Protein AF-A0A0J8U1W1-F1 (afdb_monomer)

Radius of gyration: 26.33 Å; Cα contacts (8 Å, |Δi|>4): 171; chains: 1; bounding box: 76×37×67 Å

Structure (mmCIF, N/CA/C/O backbone):
data_AF-A0A0J8U1W1-F1
#
_entry.id   AF-A0A0J8U1W1-F1
#
loop_
_atom_site.group_PDB
_atom_site.id
_atom_site.type_symbol
_atom_site.label_atom_id
_atom_site.label_alt_id
_atom_site.label_comp_id
_atom_site.label_asym_id
_atom_site.label_entity_id
_atom_site.label_seq_id
_atom_site.pdbx_PDB_ins_code
_atom_site.Cartn_x
_atom_site.Cartn_y
_atom_site.Cartn_z
_atom_site.occupancy
_atom_site.B_iso_or_equiv
_atom_site.auth_seq_id
_atom_site.auth_comp_id
_atom_site.auth_asym_id
_atom_site.auth_atom_id
_atom_site.pdbx_PDB_model_num
ATOM 1 N N . MET A 1 1 ? -30.055 6.202 29.396 1.00 48.00 1 MET A N 1
ATOM 2 C CA . MET A 1 1 ? -29.350 5.313 28.441 1.00 48.00 1 MET A CA 1
ATOM 3 C C . MET A 1 1 ? -28.705 6.036 27.238 1.00 48.00 1 MET A C 1
ATOM 5 O O . MET A 1 1 ? -28.197 5.359 26.363 1.00 48.00 1 MET A O 1
ATOM 9 N N . ALA A 1 2 ? -28.640 7.378 27.175 1.00 52.84 2 ALA A N 1
ATOM 10 C CA . ALA A 1 2 ? -28.125 8.092 25.990 1.00 52.84 2 ALA A CA 1
ATOM 11 C C . ALA A 1 2 ? -26.593 8.314 25.949 1.00 52.84 2 ALA A C 1
ATOM 13 O O . ALA A 1 2 ? -26.046 8.611 24.894 1.00 52.84 2 ALA A O 1
ATOM 14 N N . ALA A 1 3 ? -25.883 8.165 27.073 1.00 56.19 3 ALA A N 1
ATOM 15 C CA . ALA A 1 3 ? -24.451 8.474 27.143 1.00 56.19 3 ALA A CA 1
ATOM 16 C C . ALA A 1 3 ? -23.535 7.395 26.521 1.00 56.19 3 ALA A C 1
ATOM 18 O O . ALA A 1 3 ? -22.415 7.702 26.123 1.00 56.19 3 ALA A O 1
ATOM 19 N N . SER A 1 4 ? -23.991 6.141 26.409 1.00 61.62 4 SER A N 1
ATOM 20 C CA . SER A 1 4 ? -23.177 5.017 25.913 1.00 61.62 4 SER A CA 1
ATOM 21 C C . SER A 1 4 ? -23.076 4.942 24.381 1.00 61.62 4 SER A C 1
ATOM 23 O O . SER A 1 4 ? -22.123 4.376 23.846 1.00 61.62 4 SER A O 1
ATOM 25 N N . SER A 1 5 ? -24.031 5.519 23.647 1.00 64.25 5 SER A N 1
ATOM 26 C CA . SER A 1 5 ? -24.016 5.516 22.178 1.00 64.25 5 SER A CA 1
ATOM 27 C C . SER A 1 5 ? -23.033 6.544 21.613 1.00 64.25 5 SER A C 1
ATOM 29 O O . SER A 1 5 ? -22.351 6.257 20.630 1.00 64.25 5 SER A O 1
ATOM 31 N N . ALA A 1 6 ? -22.898 7.702 22.269 1.00 69.06 6 ALA A N 1
ATOM 32 C CA . ALA A 1 6 ? -21.986 8.772 21.863 1.00 69.06 6 ALA A CA 1
ATOM 33 C C . ALA A 1 6 ? -20.501 8.373 21.971 1.00 69.06 6 ALA A C 1
ATOM 35 O O . ALA A 1 6 ? -19.687 8.782 21.145 1.00 69.06 6 ALA A O 1
ATOM 36 N N . SER A 1 7 ? -20.134 7.538 22.951 1.00 83.06 7 SER A N 1
ATOM 37 C CA . SER A 1 7 ? -18.767 7.011 23.065 1.00 83.06 7 SER A CA 1
ATOM 38 C C . SER A 1 7 ? -18.465 5.958 21.995 1.00 83.06 7 SER A C 1
ATOM 40 O O . SER A 1 7 ? -17.375 5.949 21.423 1.00 83.06 7 SER A O 1
ATOM 42 N N . THR A 1 8 ? -19.443 5.110 21.667 1.00 90.88 8 THR A N 1
ATOM 43 C CA . THR A 1 8 ? -19.295 4.064 20.645 1.00 90.88 8 THR A CA 1
ATOM 44 C C . THR A 1 8 ? -19.151 4.662 19.245 1.00 90.88 8 THR A C 1
ATOM 46 O O . THR A 1 8 ? -18.263 4.253 18.496 1.00 90.88 8 THR A O 1
ATOM 49 N N . SER A 1 9 ? -19.961 5.667 18.896 1.00 92.88 9 SER A N 1
ATOM 50 C CA . SER A 1 9 ? -19.856 6.351 17.601 1.00 92.88 9 SER A CA 1
ATOM 51 C C . SER A 1 9 ? -18.517 7.078 17.447 1.00 92.88 9 SER A C 1
ATOM 53 O O . SER A 1 9 ? -17.903 7.004 16.384 1.00 92.88 9 SER A O 1
ATOM 55 N N . ALA A 1 10 ? -18.004 7.702 18.512 1.00 93.50 10 ALA A N 1
ATOM 56 C CA . ALA A 1 10 ? -16.681 8.324 18.505 1.00 93.50 10 ALA A CA 1
ATOM 57 C C . ALA A 1 10 ? -15.557 7.300 18.257 1.00 93.50 10 ALA A C 1
ATOM 59 O O . ALA A 1 10 ? -14.637 7.574 17.485 1.00 93.50 10 ALA A O 1
ATOM 60 N N . ILE A 1 11 ? -15.636 6.109 18.861 1.00 94.12 11 ILE A N 1
ATOM 61 C CA . ILE A 1 11 ? -14.677 5.020 18.615 1.00 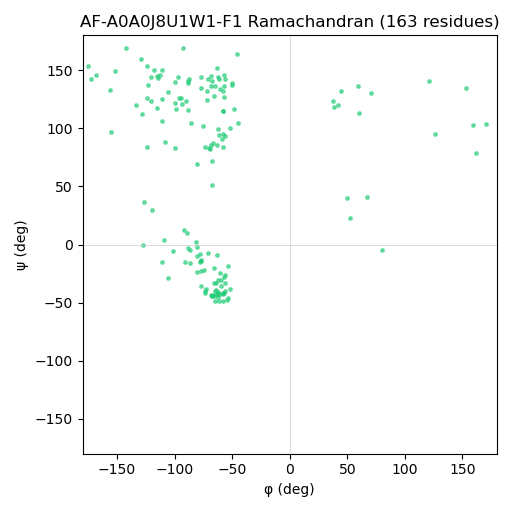94.12 11 ILE A CA 1
ATOM 62 C C . ILE A 1 11 ? -14.769 4.540 17.165 1.00 94.12 11 ILE A C 1
ATOM 64 O O . ILE A 1 11 ? -13.747 4.457 16.489 1.00 94.12 11 ILE A O 1
ATOM 68 N N . GLN A 1 12 ? -15.976 4.278 16.661 1.00 94.75 12 GLN A N 1
ATOM 69 C CA . GLN A 1 12 ? -16.187 3.853 15.274 1.00 94.75 12 GLN A CA 1
ATOM 70 C C . GLN A 1 12 ? -15.628 4.872 14.278 1.00 94.75 12 GLN A C 1
ATOM 72 O O . GLN A 1 12 ? -14.961 4.488 13.320 1.00 94.75 12 GLN A O 1
ATOM 77 N N . GLN A 1 13 ? -15.830 6.167 14.532 1.00 95.31 13 GLN A N 1
ATOM 78 C CA . GLN A 1 13 ? -15.265 7.235 13.710 1.00 95.31 13 GLN A CA 1
ATOM 79 C C . GLN A 1 13 ? -13.737 7.234 13.738 1.00 95.31 13 GLN A C 1
ATOM 81 O O . GLN A 1 13 ? -13.122 7.333 12.681 1.00 95.31 13 GLN A O 1
ATOM 86 N N . ARG A 1 14 ? -13.104 7.046 14.903 1.00 95.50 14 ARG A N 1
ATOM 87 C CA . ARG A 1 14 ? -11.636 6.930 14.983 1.00 95.50 14 ARG A CA 1
ATOM 88 C C . ARG A 1 14 ? -11.113 5.717 14.218 1.00 95.50 14 ARG A C 1
ATOM 90 O O . ARG A 1 14 ? -10.122 5.840 13.507 1.00 95.50 14 ARG A O 1
ATOM 97 N N . VAL A 1 15 ? -11.783 4.570 14.331 1.00 94.81 15 VAL A N 1
ATOM 98 C CA . VAL A 1 15 ? -11.423 3.352 13.586 1.00 94.81 15 VAL A CA 1
ATOM 99 C C . VAL A 1 15 ? -11.552 3.587 12.079 1.00 94.81 15 VAL A C 1
ATOM 101 O O . VAL A 1 15 ? -10.633 3.265 11.329 1.00 94.81 15 VAL A O 1
ATOM 104 N N . TRP A 1 16 ? -12.649 4.209 11.639 1.00 96.44 16 TRP A N 1
ATOM 105 C CA . TRP A 1 16 ? -12.904 4.523 10.231 1.00 96.44 16 TRP A CA 1
ATOM 106 C C . TRP A 1 16 ? -11.906 5.530 9.649 1.00 96.44 16 TRP A C 1
ATOM 108 O O . TRP A 1 16 ? -11.455 5.387 8.513 1.00 96.44 16 TRP A O 1
ATOM 118 N N . GLN A 1 17 ? -11.538 6.543 10.432 1.00 97.19 17 GLN A N 1
ATOM 119 C CA . GLN A 1 17 ? -10.606 7.596 10.028 1.00 97.19 17 GLN A CA 1
ATOM 120 C C . GLN A 1 17 ? -9.135 7.177 10.139 1.00 97.19 17 GLN A C 1
ATOM 122 O O . GLN A 1 17 ? -8.270 7.905 9.655 1.00 97.19 17 GLN A O 1
ATOM 127 N N . GLY A 1 18 ? -8.831 6.028 10.749 1.00 96.00 18 GLY A N 1
ATOM 128 C CA . GLY A 1 18 ? -7.467 5.539 10.915 1.00 96.00 18 GLY A CA 1
ATOM 129 C C . GLY A 1 18 ? -6.744 5.385 9.576 1.00 96.00 18 GLY A C 1
ATOM 130 O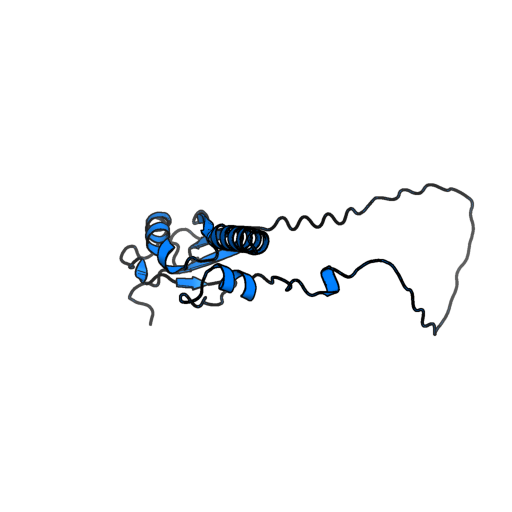 O . GLY A 1 18 ? -7.272 4.782 8.639 1.00 96.00 18 GLY A O 1
ATOM 131 N N . ARG A 1 19 ? -5.515 5.904 9.483 1.00 96.00 19 ARG A N 1
ATOM 132 C CA . ARG A 1 19 ? -4.683 5.841 8.272 1.00 96.00 19 ARG A CA 1
ATOM 133 C C . ARG A 1 19 ? -3.290 5.305 8.570 1.00 96.00 19 ARG A C 1
ATOM 135 O O . ARG A 1 19 ? -2.839 5.357 9.712 1.00 96.00 19 ARG A O 1
ATOM 142 N N . ILE A 1 20 ? -2.616 4.820 7.534 1.00 94.38 20 ILE A N 1
ATOM 143 C CA . ILE A 1 20 ? -1.224 4.368 7.580 1.00 94.38 20 ILE A CA 1
ATOM 144 C C . ILE A 1 20 ? -0.428 5.139 6.522 1.00 94.38 20 ILE A C 1
ATOM 146 O O . ILE A 1 20 ? -0.845 5.151 5.359 1.00 94.38 20 ILE A O 1
ATOM 150 N N . PRO A 1 21 ? 0.682 5.803 6.897 1.00 95.31 21 PRO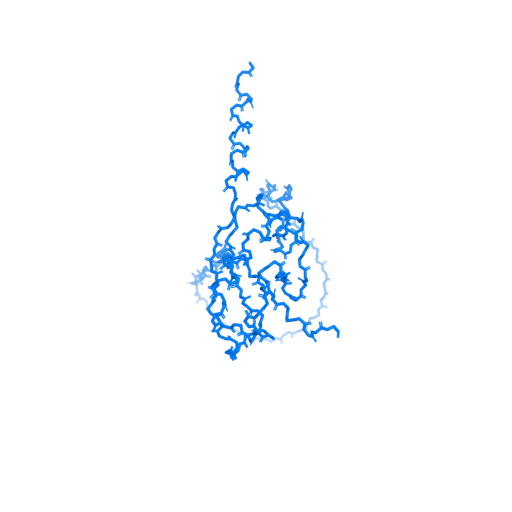 A N 1
ATOM 151 C CA . PRO A 1 21 ? 1.621 6.357 5.933 1.00 95.31 21 PRO A CA 1
ATOM 152 C C . PRO A 1 21 ? 2.404 5.218 5.270 1.00 95.31 21 PRO A C 1
ATOM 154 O O . PRO A 1 21 ? 3.028 4.405 5.949 1.00 95.31 21 PRO A O 1
ATOM 157 N N . LEU A 1 22 ? 2.361 5.166 3.943 1.00 95.38 22 LEU A N 1
ATOM 158 C CA . LEU A 1 22 ? 3.061 4.199 3.111 1.00 95.38 22 LEU A CA 1
ATOM 159 C C . LEU A 1 22 ? 4.114 4.885 2.257 1.00 95.38 22 LEU A C 1
ATOM 161 O O . LEU A 1 22 ? 3.883 5.966 1.710 1.00 95.38 22 LEU A O 1
ATOM 165 N N . GLN A 1 23 ? 5.229 4.190 2.084 1.00 95.44 23 GLN A N 1
ATOM 166 C CA . GLN A 1 23 ? 6.199 4.454 1.036 1.00 95.44 23 GLN A CA 1
ATOM 167 C C . GLN A 1 23 ? 6.210 3.238 0.119 1.00 95.44 23 GLN A C 1
ATOM 169 O O . GLN A 1 23 ? 6.554 2.146 0.556 1.00 95.44 23 GLN A O 1
ATOM 174 N N . ILE A 1 24 ? 5.836 3.413 -1.142 1.00 96.50 24 ILE A N 1
ATOM 175 C CA . ILE A 1 24 ? 5.762 2.316 -2.105 1.00 96.50 24 ILE A CA 1
ATOM 176 C C . ILE A 1 24 ? 6.873 2.504 -3.132 1.00 96.50 24 ILE A C 1
ATOM 178 O O . ILE A 1 24 ? 6.976 3.567 -3.739 1.00 96.50 24 ILE A O 1
ATOM 182 N N . VAL A 1 25 ? 7.708 1.488 -3.312 1.00 95.31 25 VAL A N 1
ATOM 183 C CA . VAL A 1 25 ? 8.807 1.485 -4.289 1.00 95.31 25 VAL A CA 1
ATOM 184 C C . VAL A 1 25 ? 8.562 0.425 -5.353 1.00 95.31 25 VAL A C 1
ATOM 186 O O . VAL A 1 25 ? 8.006 -0.632 -5.049 1.00 95.31 25 VAL A O 1
ATOM 189 N N . LEU A 1 26 ? 8.961 0.699 -6.595 1.00 95.25 26 LEU A N 1
ATOM 190 C CA . LEU A 1 26 ? 8.920 -0.302 -7.657 1.00 95.25 26 LEU A CA 1
ATOM 191 C C . LEU A 1 26 ? 9.996 -1.364 -7.409 1.00 95.25 26 LEU A C 1
ATOM 193 O O . LEU A 1 26 ? 11.099 -1.051 -6.961 1.00 95.25 26 LEU A O 1
ATOM 197 N N . SER A 1 27 ? 9.682 -2.620 -7.712 1.00 93.75 27 SER A N 1
ATOM 198 C CA . SER A 1 27 ? 10.651 -3.711 -7.674 1.00 93.75 27 SER A CA 1
ATOM 199 C C . SER A 1 27 ? 11.853 -3.421 -8.586 1.00 93.75 27 SER A C 1
ATOM 201 O O . SER A 1 27 ? 11.667 -3.175 -9.783 1.00 93.75 27 SER A O 1
ATOM 203 N N . PRO A 1 28 ? 13.103 -3.503 -8.086 1.00 90.88 28 PRO A N 1
ATOM 204 C CA . PRO A 1 28 ? 14.291 -3.300 -8.916 1.00 90.88 28 PRO A CA 1
ATOM 205 C C . PRO A 1 28 ? 14.364 -4.258 -10.112 1.00 90.88 28 PRO A C 1
ATOM 207 O O . PRO A 1 28 ? 14.911 -3.912 -11.153 1.00 90.88 28 PRO A O 1
ATOM 210 N N . SER A 1 29 ? 13.772 -5.453 -9.998 1.00 89.06 29 SER A N 1
ATOM 211 C CA . SER A 1 29 ? 13.714 -6.456 -11.074 1.00 89.06 29 SER A CA 1
ATOM 212 C C . SER A 1 29 ? 12.788 -6.085 -12.241 1.00 89.06 29 SER A C 1
ATOM 214 O O . SER A 1 29 ? 12.746 -6.809 -13.244 1.00 89.06 29 SER A O 1
ATOM 216 N N . GLU A 1 30 ? 12.032 -5.001 -12.093 1.00 88.00 30 GLU A N 1
ATOM 217 C CA . GLU A 1 30 ? 11.029 -4.502 -13.037 1.00 88.00 30 GLU A CA 1
ATOM 218 C C . GLU A 1 30 ? 11.249 -3.025 -13.389 1.00 88.00 30 GLU A C 1
ATOM 220 O O . GLU A 1 30 ? 10.518 -2.471 -14.209 1.00 88.00 30 GLU A O 1
ATOM 225 N N . CYS A 1 31 ? 12.274 -2.393 -12.810 1.00 89.12 31 CYS A N 1
ATOM 226 C CA . CYS A 1 31 ? 12.643 -1.014 -13.087 1.00 89.12 31 CYS A CA 1
ATOM 227 C C . CYS A 1 31 ? 13.737 -0.952 -14.162 1.00 89.12 31 CYS A C 1
ATOM 229 O O . CYS A 1 31 ? 14.796 -1.562 -14.028 1.00 89.12 31 CYS A O 1
ATOM 231 N N . ARG A 1 32 ? 13.507 -0.186 -15.234 1.00 86.25 32 ARG A N 1
ATOM 232 C CA . ARG A 1 32 ? 14.475 0.004 -16.332 1.00 86.25 32 ARG A CA 1
ATOM 233 C C . ARG A 1 32 ? 15.645 0.915 -15.956 1.00 86.25 32 ARG A C 1
ATOM 235 O O . ARG A 1 32 ? 16.690 0.884 -16.598 1.00 86.25 32 ARG A O 1
ATOM 242 N N . ILE A 1 33 ? 15.450 1.747 -14.937 1.00 79.75 33 ILE A N 1
ATOM 243 C CA . ILE A 1 33 ? 16.466 2.637 -14.379 1.00 79.75 33 ILE A CA 1
ATOM 244 C C . ILE A 1 33 ? 17.011 1.924 -13.147 1.00 79.75 33 ILE A C 1
ATOM 246 O O . ILE A 1 33 ? 16.244 1.685 -12.218 1.00 79.75 33 ILE A O 1
ATOM 250 N N . TYR A 1 34 ? 18.297 1.561 -13.149 1.00 65.12 34 TYR A N 1
ATOM 251 C CA . TYR A 1 34 ? 18.958 0.892 -12.021 1.00 65.12 34 TYR A CA 1
ATOM 252 C C . TYR A 1 34 ? 18.590 1.573 -10.687 1.00 65.12 34 TYR A C 1
ATOM 254 O O . TYR A 1 34 ? 19.063 2.668 -10.405 1.00 65.12 34 TYR A O 1
ATOM 262 N N . ASP A 1 35 ? 17.712 0.920 -9.917 1.00 60.41 35 ASP A N 1
ATOM 263 C CA . ASP A 1 35 ? 17.314 1.215 -8.530 1.00 60.41 35 ASP A CA 1
ATOM 264 C C . ASP A 1 35 ? 16.836 2.651 -8.197 1.00 60.41 35 ASP A C 1
ATOM 266 O O . ASP A 1 35 ? 16.905 3.077 -7.048 1.00 60.41 35 ASP A O 1
ATOM 270 N N . GLN A 1 36 ? 16.353 3.429 -9.178 1.00 66.19 36 GLN A N 1
ATOM 271 C CA . GLN A 1 36 ? 16.026 4.858 -8.975 1.00 66.19 36 GLN A CA 1
ATOM 272 C C . GLN A 1 36 ? 14.606 5.262 -9.397 1.00 66.19 36 GLN A C 1
ATOM 274 O O . GLN A 1 36 ? 14.399 6.359 -9.913 1.00 66.19 36 GLN A O 1
ATOM 279 N N . SER A 1 37 ? 13.599 4.405 -9.204 1.00 83.06 37 SER A N 1
ATOM 280 C CA . SER A 1 37 ? 12.220 4.908 -9.280 1.00 83.06 37 SER A CA 1
ATOM 281 C C . SER A 1 37 ? 11.927 5.772 -8.055 1.00 83.06 37 SER A C 1
ATOM 283 O O . SER A 1 37 ? 12.155 5.320 -6.928 1.00 83.06 37 SER A O 1
ATOM 285 N N . ASP A 1 38 ? 11.361 6.959 -8.258 1.00 90.88 38 ASP A N 1
ATOM 286 C CA . ASP A 1 38 ? 10.913 7.792 -7.146 1.00 90.88 38 ASP A CA 1
ATOM 287 C C . ASP A 1 38 ? 9.897 7.032 -6.277 1.00 90.88 38 ASP A C 1
ATOM 289 O O . ASP A 1 38 ? 8.997 6.373 -6.804 1.00 90.88 38 ASP A O 1
ATOM 293 N N . PRO A 1 39 ? 10.002 7.092 -4.941 1.00 94.31 39 PRO A N 1
ATOM 294 C CA . PRO A 1 39 ? 9.045 6.426 -4.076 1.00 94.31 39 PRO A CA 1
ATOM 295 C C . PRO A 1 39 ? 7.670 7.099 -4.154 1.00 94.31 39 PRO A C 1
ATOM 297 O O . PRO A 1 39 ? 7.538 8.318 -4.048 1.00 94.31 39 PRO A O 1
ATOM 300 N N . TYR A 1 40 ? 6.619 6.289 -4.226 1.00 95.69 40 TYR A N 1
ATOM 301 C CA . TYR A 1 40 ? 5.244 6.755 -4.128 1.00 95.69 40 TYR A CA 1
ATOM 302 C C . TYR A 1 40 ? 4.819 6.841 -2.657 1.00 95.69 40 TYR A C 1
ATOM 304 O O . TYR A 1 40 ? 4.562 5.824 -2.007 1.00 95.69 40 TYR A O 1
ATOM 312 N N . ILE A 1 41 ? 4.758 8.058 -2.115 1.00 96.00 41 ILE A N 1
ATOM 313 C CA . ILE A 1 41 ? 4.388 8.308 -0.716 1.00 96.00 41 ILE A CA 1
ATOM 314 C C . ILE A 1 41 ? 2.900 8.651 -0.626 1.00 96.00 41 ILE A C 1
ATOM 316 O O . ILE A 1 41 ? 2.417 9.575 -1.281 1.00 96.00 41 ILE A O 1
ATOM 320 N N . ILE A 1 42 ? 2.158 7.923 0.208 1.00 96.00 42 ILE A N 1
ATOM 321 C CA . ILE A 1 42 ? 0.716 8.124 0.381 1.00 96.00 42 ILE A CA 1
ATOM 322 C C . ILE A 1 42 ? 0.255 7.707 1.775 1.00 96.00 42 ILE A C 1
ATOM 324 O O . ILE A 1 42 ? 0.774 6.773 2.367 1.00 96.00 42 ILE A O 1
ATOM 328 N N . SER A 1 43 ? -0.781 8.362 2.293 1.00 96.38 43 SER A N 1
ATOM 329 C CA . SER A 1 43 ? -1.507 7.887 3.471 1.00 96.38 43 SER A CA 1
ATOM 330 C C . SER A 1 43 ? -2.786 7.174 3.036 1.00 96.38 43 SER A C 1
ATOM 332 O O . SER A 1 43 ? -3.624 7.806 2.386 1.00 96.38 43 SER A O 1
ATOM 334 N N . ILE A 1 44 ? -2.982 5.904 3.403 1.00 96.19 44 ILE A N 1
ATOM 335 C CA . ILE A 1 44 ? -4.193 5.137 3.045 1.00 96.19 44 ILE A CA 1
ATOM 336 C C . ILE A 1 44 ? -5.000 4.688 4.273 1.00 96.19 44 ILE A C 1
ATOM 338 O O . ILE A 1 44 ? -4.415 4.492 5.339 1.00 96.19 44 ILE A O 1
ATOM 342 N N . PRO A 1 45 ? -6.338 4.550 4.169 1.00 97.44 45 PRO A N 1
ATOM 343 C CA . PRO A 1 45 ? -7.171 4.103 5.285 1.00 97.44 45 PRO A CA 1
ATOM 344 C C . PRO A 1 45 ? -6.807 2.691 5.763 1.00 97.44 45 PRO A C 1
ATOM 346 O O . PRO A 1 45 ? -6.572 1.792 4.961 1.00 97.44 45 PRO A O 1
ATOM 349 N N . ARG A 1 46 ? -6.855 2.448 7.076 1.00 96.75 46 ARG A N 1
ATOM 350 C CA . ARG A 1 46 ? -6.633 1.108 7.656 1.00 96.75 46 ARG A CA 1
ATOM 351 C C . ARG A 1 46 ? -7.635 0.068 7.144 1.00 96.75 46 ARG A C 1
ATOM 353 O O . ARG A 1 46 ? -7.293 -1.103 7.020 1.00 96.75 46 ARG A O 1
ATOM 360 N N . LEU A 1 47 ? -8.850 0.506 6.822 1.00 97.00 47 LEU A N 1
ATOM 361 C CA . LEU A 1 47 ? -9.940 -0.342 6.333 1.00 97.00 47 LEU A CA 1
ATOM 362 C C . LEU A 1 47 ? -10.004 -0.444 4.796 1.00 97.00 47 LEU A C 1
ATOM 364 O O . LEU A 1 47 ? -11.005 -0.916 4.263 1.00 97.00 47 LEU A O 1
ATOM 368 N N . SER A 1 48 ? -8.974 0.005 4.069 1.00 97.25 48 SER A N 1
ATOM 369 C CA . SER A 1 48 ? -8.872 -0.214 2.619 1.00 97.25 48 SER A CA 1
ATOM 370 C C . SER A 1 48 ? -8.085 -1.482 2.286 1.00 97.25 48 SER A C 1
ATOM 372 O O . SER A 1 48 ? -7.407 -2.042 3.145 1.00 97.25 48 SER A O 1
ATOM 374 N N . TYR A 1 49 ? -8.121 -1.894 1.020 1.00 97.56 49 TYR A N 1
ATOM 375 C CA . TYR A 1 49 ? -7.346 -3.017 0.491 1.00 97.56 49 TYR A CA 1
ATOM 376 C C . TYR A 1 49 ? -6.285 -2.520 -0.492 1.00 97.56 49 TYR A C 1
ATOM 378 O O . TYR A 1 49 ? -6.521 -1.558 -1.226 1.00 97.56 49 TYR A O 1
ATOM 386 N N . LEU A 1 50 ? -5.131 -3.190 -0.520 1.00 96.81 50 LEU A N 1
ATOM 387 C CA . LEU A 1 50 ? -4.004 -2.825 -1.384 1.00 96.81 50 LEU A CA 1
ATOM 388 C C . LEU A 1 50 ? -4.354 -2.789 -2.886 1.00 96.81 50 LEU A C 1
ATOM 390 O O . LEU A 1 50 ? -3.956 -1.826 -3.533 1.00 96.81 50 LEU A O 1
ATOM 394 N N . PRO A 1 51 ? -5.135 -3.726 -3.467 1.00 96.06 51 PRO A N 1
ATOM 395 C CA . PRO A 1 51 ? -5.420 -3.708 -4.906 1.00 96.06 51 PRO A CA 1
ATOM 396 C C . PRO A 1 51 ? -6.048 -2.411 -5.429 1.00 96.06 51 PRO A C 1
ATOM 398 O O . PRO A 1 51 ? -5.842 -2.049 -6.584 1.00 96.06 51 PRO A O 1
ATOM 401 N N . PHE A 1 52 ? -6.766 -1.658 -4.590 1.00 96.00 52 PHE A N 1
ATOM 402 C CA . PHE A 1 52 ? -7.401 -0.406 -5.011 1.00 96.00 52 PHE A CA 1
ATOM 403 C C . PHE A 1 52 ? -6.411 0.694 -5.404 1.00 96.00 52 PHE A C 1
ATOM 405 O O . PHE A 1 52 ? -6.791 1.621 -6.118 1.00 96.00 52 PHE A O 1
ATOM 412 N N . ILE A 1 53 ? -5.152 0.612 -4.966 1.00 96.50 53 ILE A N 1
ATOM 413 C CA . ILE A 1 53 ? -4.129 1.596 -5.332 1.00 96.50 53 ILE A CA 1
ATOM 414 C C . ILE A 1 53 ? -3.351 1.208 -6.599 1.00 96.50 53 ILE A C 1
ATOM 416 O O . ILE A 1 53 ? -2.714 2.071 -7.201 1.00 96.50 53 ILE A O 1
ATOM 420 N N . LEU A 1 54 ? -3.442 -0.049 -7.051 1.00 96.81 54 LEU A N 1
ATOM 421 C CA . LEU A 1 54 ? -2.662 -0.563 -8.182 1.00 96.81 54 LEU A CA 1
ATOM 422 C C . LEU A 1 54 ? -2.795 0.269 -9.467 1.00 96.81 54 LEU A C 1
ATOM 424 O O . LEU A 1 54 ? -1.754 0.611 -10.023 1.00 96.81 54 LEU A O 1
ATOM 428 N N . PRO A 1 55 ? -3.995 0.694 -9.922 1.00 96.38 55 PRO A N 1
ATOM 429 C CA . PRO A 1 55 ? -4.104 1.505 -11.139 1.00 96.38 55 PRO A CA 1
ATOM 430 C C . PRO A 1 55 ? -3.341 2.830 -11.045 1.00 96.38 55 PRO A C 1
ATOM 432 O O . PRO A 1 55 ? -2.751 3.294 -12.020 1.00 96.38 55 PRO A O 1
ATOM 435 N N . ARG A 1 56 ? -3.321 3.435 -9.851 1.00 96.75 56 ARG A N 1
ATOM 436 C CA . ARG A 1 56 ? -2.611 4.693 -9.609 1.00 96.75 56 ARG A CA 1
ATOM 437 C C . ARG A 1 56 ? -1.099 4.485 -9.572 1.00 96.75 56 ARG A C 1
ATOM 439 O O . ARG A 1 56 ? -0.375 5.295 -10.141 1.00 96.75 56 ARG A O 1
ATOM 446 N N . LEU A 1 57 ? -0.637 3.409 -8.935 1.00 96.56 57 LEU A N 1
ATOM 447 C CA . LEU A 1 57 ? 0.783 3.051 -8.918 1.00 96.56 57 LEU A CA 1
ATOM 448 C C . LEU A 1 57 ? 1.290 2.697 -10.310 1.00 96.56 57 LEU A C 1
ATOM 450 O O . LEU A 1 57 ? 2.346 3.173 -10.700 1.00 96.56 57 LEU A O 1
ATOM 454 N N . PHE A 1 58 ? 0.524 1.916 -11.069 1.00 95.81 58 PHE A N 1
ATOM 455 C CA . PHE A 1 58 ? 0.867 1.563 -12.440 1.00 95.81 58 PHE A CA 1
ATOM 456 C C . PHE A 1 58 ? 1.037 2.819 -13.300 1.00 95.81 58 PHE A C 1
ATOM 458 O O . PHE A 1 58 ? 2.063 2.989 -13.949 1.00 95.81 58 PHE A O 1
ATOM 465 N N . SER A 1 59 ? 0.084 3.757 -13.236 1.00 95.31 59 SER A N 1
ATOM 466 C CA . SER A 1 59 ? 0.205 5.034 -13.947 1.00 95.31 59 SER A CA 1
ATOM 467 C C . SER A 1 59 ? 1.457 5.814 -13.536 1.00 95.31 59 SER A C 1
ATOM 469 O O . SER A 1 59 ? 2.126 6.366 -14.408 1.00 95.31 59 SER A O 1
ATOM 471 N N . PHE A 1 60 ? 1.779 5.855 -12.241 1.00 95.38 60 PHE A N 1
ATOM 472 C CA . PHE A 1 60 ? 2.947 6.566 -11.717 1.00 95.38 60 PHE A CA 1
ATOM 473 C C . PHE A 1 60 ? 4.274 5.925 -12.155 1.00 95.38 60 PHE A C 1
ATOM 475 O O . PHE A 1 60 ? 5.174 6.631 -12.597 1.00 95.38 60 PHE A O 1
ATOM 482 N N . PHE A 1 61 ? 4.377 4.597 -12.092 1.00 94.00 61 PHE A N 1
ATOM 483 C CA . PHE A 1 61 ? 5.589 3.847 -12.430 1.00 94.00 61 PHE A CA 1
ATOM 484 C C . PHE A 1 61 ? 5.701 3.464 -13.910 1.00 94.00 61 PHE A C 1
ATOM 486 O O . PHE A 1 61 ? 6.719 2.906 -14.307 1.00 94.00 61 PHE A O 1
ATOM 493 N N . SER A 1 62 ? 4.704 3.775 -14.743 1.00 92.19 62 SER A N 1
ATOM 494 C CA . SER A 1 62 ? 4.667 3.411 -16.169 1.00 92.19 62 SER A CA 1
ATOM 495 C C . SER A 1 62 ? 5.930 3.812 -16.942 1.00 92.19 62 SER A C 1
ATOM 497 O O . SER A 1 62 ? 6.429 3.051 -17.765 1.00 92.19 62 SER A O 1
ATOM 499 N N . SER A 1 63 ? 6.506 4.976 -16.633 1.00 91.19 63 SER A N 1
ATOM 500 C CA . SER A 1 63 ? 7.754 5.460 -17.231 1.00 91.19 63 SER A CA 1
ATOM 501 C C . SER A 1 63 ? 9.016 4.845 -16.613 1.00 91.19 63 SER A C 1
ATOM 503 O O . SER A 1 63 ? 10.120 5.139 -17.062 1.00 91.19 63 SER A O 1
ATOM 505 N N . SER A 1 64 ? 8.909 4.001 -15.597 1.00 91.62 64 SER A N 1
ATOM 506 C CA . SER A 1 64 ? 10.030 3.294 -14.968 1.00 91.62 64 SER A CA 1
ATOM 507 C C . SER A 1 64 ? 10.001 1.792 -15.249 1.00 91.62 64 SER A C 1
ATOM 509 O O . SER A 1 64 ? 11.027 1.143 -15.067 1.00 91.62 64 SER A O 1
ATOM 511 N N . LEU A 1 65 ? 8.882 1.242 -15.724 1.00 91.44 65 LEU A N 1
ATOM 512 C CA . LEU A 1 65 ? 8.732 -0.186 -16.001 1.00 91.44 65 LEU A CA 1
ATOM 513 C C . LEU A 1 65 ? 9.599 -0.655 -17.178 1.00 91.44 65 LEU A C 1
ATOM 515 O O . LEU A 1 65 ? 9.734 0.034 -18.190 1.00 91.44 65 LEU A O 1
ATOM 519 N N . ILE A 1 66 ? 10.174 -1.852 -17.043 1.00 90.56 66 ILE A N 1
ATOM 520 C CA . ILE A 1 66 ? 10.863 -2.562 -18.135 1.00 90.56 66 ILE A CA 1
ATOM 521 C C . ILE A 1 66 ? 9.860 -3.006 -19.205 1.00 90.56 66 ILE A C 1
ATOM 523 O O . ILE A 1 66 ? 10.133 -2.861 -20.394 1.00 90.56 66 ILE A O 1
ATOM 527 N N . ASP A 1 67 ? 8.720 -3.546 -18.773 1.00 88.31 67 ASP A N 1
ATOM 528 C CA . ASP A 1 67 ? 7.656 -4.049 -19.638 1.00 88.31 67 ASP A CA 1
ATOM 529 C C . ASP A 1 67 ? 6.426 -3.127 -19.521 1.00 88.31 67 ASP A C 1
ATOM 531 O O . ASP A 1 67 ? 5.770 -3.122 -18.476 1.00 88.31 67 ASP A O 1
ATOM 535 N N . PRO A 1 68 ? 6.133 -2.297 -20.539 1.00 81.88 68 PRO A N 1
ATOM 536 C CA . PRO A 1 68 ? 4.998 -1.379 -20.508 1.00 81.88 68 PRO A CA 1
ATOM 537 C C . PRO A 1 68 ? 3.647 -2.064 -20.771 1.00 81.88 68 PRO A C 1
ATOM 539 O O . PRO A 1 68 ? 2.616 -1.439 -20.522 1.00 81.88 68 PRO A O 1
ATOM 542 N N . ASP A 1 69 ? 3.630 -3.313 -21.249 1.00 87.31 69 ASP A N 1
ATOM 543 C CA . ASP A 1 69 ? 2.400 -4.025 -21.630 1.00 87.31 69 ASP A CA 1
ATOM 544 C C . ASP A 1 69 ? 1.740 -4.758 -20.443 1.00 87.31 69 ASP A C 1
ATOM 546 O O . ASP A 1 69 ? 0.637 -5.311 -20.566 1.00 87.31 69 ASP A O 1
ATOM 550 N N . VAL A 1 70 ? 2.386 -4.743 -19.270 1.00 89.88 70 VAL A N 1
ATOM 551 C CA . VAL A 1 70 ? 1.853 -5.341 -18.039 1.00 89.88 70 VAL A CA 1
ATOM 552 C C . VAL A 1 70 ? 0.554 -4.678 -17.606 1.00 89.88 70 VAL A C 1
ATOM 554 O O . VAL A 1 70 ? 0.353 -3.469 -17.735 1.00 89.88 70 VAL A O 1
ATOM 557 N N . GLN A 1 71 ? -0.352 -5.480 -17.054 1.00 90.88 71 GLN A N 1
ATOM 558 C CA . GLN A 1 71 ? -1.629 -4.970 -16.587 1.00 90.88 71 GLN A CA 1
ATOM 559 C C . GLN A 1 71 ? -1.527 -4.491 -15.144 1.00 90.88 71 GLN A C 1
ATOM 561 O O . GLN A 1 71 ? -0.969 -5.159 -14.275 1.00 90.88 71 GLN A O 1
ATOM 566 N N . ALA A 1 72 ? -2.167 -3.358 -14.846 1.00 91.94 72 ALA A N 1
ATOM 567 C CA . ALA A 1 72 ? -2.190 -2.815 -13.490 1.00 91.94 72 ALA A CA 1
ATOM 568 C C . ALA A 1 72 ? -2.741 -3.813 -12.450 1.00 91.94 72 ALA A C 1
ATOM 570 O O . ALA A 1 72 ? -2.311 -3.801 -11.301 1.00 91.94 72 ALA A O 1
ATOM 571 N N . HIS A 1 73 ? -3.694 -4.667 -12.838 1.00 91.62 73 HIS A N 1
ATOM 572 C CA . HIS A 1 73 ? -4.335 -5.631 -11.938 1.00 91.62 73 HIS A CA 1
ATOM 573 C C . HIS A 1 73 ? -3.493 -6.880 -11.648 1.00 91.62 73 HIS A C 1
ATOM 575 O O . HIS A 1 73 ? -3.792 -7.573 -10.679 1.00 91.62 73 HIS A O 1
ATOM 581 N N . ASP A 1 74 ? -2.442 -7.136 -12.430 1.00 92.56 74 ASP A N 1
ATOM 582 C CA . ASP A 1 74 ? -1.479 -8.213 -12.157 1.00 92.56 74 ASP A CA 1
ATOM 583 C C . ASP A 1 74 ? -0.488 -7.825 -11.053 1.00 92.56 74 ASP A C 1
ATOM 585 O O . ASP A 1 74 ? 0.293 -8.650 -10.572 1.00 92.56 74 ASP A O 1
ATOM 589 N N . GLY A 1 75 ? -0.524 -6.556 -10.635 1.00 95.19 75 GLY A N 1
ATOM 590 C CA . GLY A 1 75 ? 0.376 -6.044 -9.629 1.00 95.19 75 GLY A CA 1
ATOM 591 C C . GLY A 1 75 ? 0.127 -6.629 -8.237 1.00 95.19 75 GLY A C 1
ATOM 592 O O . GLY A 1 75 ? -1.006 -6.864 -7.814 1.00 95.19 75 GLY A O 1
ATOM 593 N N . TRP A 1 76 ? 1.200 -6.825 -7.480 1.00 97.06 76 TRP A N 1
ATOM 594 C CA . TRP A 1 76 ? 1.154 -7.333 -6.111 1.00 97.06 76 TRP A CA 1
ATOM 595 C C . TRP A 1 76 ? 2.200 -6.646 -5.230 1.00 97.06 76 TRP A C 1
ATOM 597 O O . TRP A 1 76 ? 3.052 -5.904 -5.712 1.00 97.06 76 TRP A O 1
ATOM 607 N N . PHE A 1 77 ? 2.108 -6.852 -3.915 1.00 97.62 77 PHE A N 1
ATOM 608 C CA . PHE A 1 77 ? 2.952 -6.160 -2.940 1.00 97.62 77 PHE A CA 1
ATOM 609 C C . PHE A 1 77 ? 3.777 -7.133 -2.108 1.00 97.62 77 PHE A C 1
ATOM 611 O O . PHE A 1 77 ? 3.271 -8.182 -1.702 1.00 97.62 77 PHE A O 1
ATOM 618 N N . SER A 1 78 ? 5.003 -6.742 -1.771 1.00 96.38 78 SER A N 1
ATOM 619 C CA . SER A 1 78 ? 5.812 -7.396 -0.746 1.00 96.38 78 SER A CA 1
ATOM 620 C C . SER A 1 78 ? 6.267 -6.426 0.340 1.00 96.38 78 SER A C 1
ATOM 622 O O . SER A 1 78 ? 6.406 -5.220 0.122 1.00 96.38 78 SER A O 1
ATOM 624 N N . PHE A 1 79 ? 6.509 -6.980 1.522 1.00 94.81 79 PHE A N 1
ATOM 625 C CA . PHE A 1 79 ? 7.205 -6.329 2.623 1.00 94.81 79 PHE A CA 1
ATOM 626 C C . PHE A 1 79 ? 8.433 -7.174 2.960 1.00 94.81 79 PHE A C 1
ATOM 628 O O . PHE A 1 79 ? 8.290 -8.373 3.183 1.00 94.81 79 PHE A O 1
ATOM 635 N N . GLU A 1 80 ? 9.627 -6.574 2.925 1.00 91.62 80 GLU A N 1
ATOM 636 C CA . GLU A 1 80 ? 10.898 -7.268 3.211 1.00 91.62 80 GLU A CA 1
ATOM 637 C C . GLU A 1 80 ? 11.062 -8.595 2.439 1.00 91.62 80 GLU A C 1
ATOM 639 O O . GLU A 1 80 ? 11.504 -9.613 2.962 1.00 91.62 80 GLU A O 1
ATOM 644 N N . GLY A 1 81 ? 10.652 -8.599 1.166 1.00 90.88 81 GLY A N 1
ATOM 645 C CA . GLY A 1 81 ? 10.720 -9.781 0.300 1.00 90.88 81 GLY A CA 1
ATOM 646 C C . GLY A 1 81 ? 9.589 -10.798 0.496 1.00 90.88 81 GLY A C 1
ATOM 647 O O . GLY A 1 81 ? 9.479 -11.729 -0.298 1.00 90.88 81 GLY A O 1
ATOM 648 N N . VAL A 1 82 ? 8.702 -10.610 1.475 1.00 94.25 82 VAL A N 1
ATOM 649 C CA . VAL A 1 82 ? 7.554 -11.493 1.726 1.00 94.25 82 VAL A CA 1
ATOM 650 C C . VAL A 1 82 ? 6.305 -10.970 1.004 1.00 94.25 82 VAL A C 1
ATOM 652 O O . VAL A 1 82 ? 5.870 -9.850 1.287 1.00 94.25 82 VAL A O 1
ATOM 655 N N . PRO A 1 83 ? 5.683 -11.751 0.097 1.00 96.44 83 PRO A N 1
ATOM 656 C CA . PRO A 1 83 ? 4.428 -11.368 -0.545 1.00 96.44 83 PRO A CA 1
ATOM 657 C C . PRO A 1 83 ? 3.290 -11.164 0.463 1.00 96.44 83 PRO A C 1
ATOM 659 O O . PRO A 1 83 ? 3.056 -11.996 1.345 1.00 96.44 83 PRO A O 1
ATOM 662 N N . LEU A 1 84 ? 2.548 -10.068 0.310 1.00 96.38 84 LEU A N 1
ATOM 663 C CA . LEU A 1 84 ? 1.414 -9.732 1.166 1.00 96.38 84 LEU A CA 1
ATOM 664 C C . LEU A 1 84 ? 0.114 -10.358 0.652 1.00 96.38 84 LEU A C 1
ATOM 666 O O . LEU A 1 84 ? -0.172 -10.392 -0.546 1.00 96.38 84 LEU A O 1
ATOM 670 N N . LYS A 1 85 ? -0.733 -10.804 1.585 1.00 96.50 85 LYS A N 1
ATOM 671 C CA . LYS A 1 85 ? -2.074 -11.319 1.280 1.00 96.50 85 LYS A CA 1
ATOM 672 C C . LYS A 1 85 ? -3.021 -10.162 0.951 1.00 96.50 85 LYS A C 1
ATOM 674 O O . LYS A 1 85 ? -3.527 -9.494 1.847 1.00 96.50 85 LYS A O 1
ATOM 679 N N . TRP A 1 86 ? -3.289 -9.945 -0.335 1.00 94.81 86 TRP A N 1
ATOM 680 C CA . TRP A 1 86 ? -4.058 -8.794 -0.835 1.00 94.81 86 TRP A CA 1
ATOM 681 C C . TRP A 1 86 ? -5.503 -8.695 -0.318 1.00 94.81 86 TRP A C 1
ATOM 683 O O . TRP A 1 86 ? -6.074 -7.607 -0.295 1.00 94.81 86 TRP A O 1
ATOM 693 N N . HIS A 1 87 ? -6.095 -9.819 0.094 1.00 95.31 87 HIS A N 1
ATOM 694 C CA . HIS A 1 87 ? -7.472 -9.898 0.589 1.00 95.31 87 HIS A CA 1
ATOM 695 C C . HIS A 1 87 ? -7.612 -9.483 2.062 1.00 95.31 87 HIS A C 1
ATOM 697 O O . HIS A 1 87 ? -8.710 -9.544 2.610 1.00 95.31 87 HIS A O 1
ATOM 703 N N . TYR A 1 88 ? -6.523 -9.071 2.718 1.00 97.56 88 TYR A N 1
ATOM 704 C CA . TYR A 1 88 ? -6.568 -8.491 4.058 1.00 97.56 88 TYR A CA 1
ATOM 705 C C . TYR A 1 88 ? -6.560 -6.960 4.009 1.00 97.56 88 TYR A C 1
ATOM 707 O O . TYR A 1 88 ? -5.877 -6.376 3.161 1.00 97.56 88 TYR A O 1
ATOM 715 N N . PRO A 1 89 ? -7.288 -6.288 4.925 1.00 97.31 89 PRO A N 1
ATOM 716 C CA . PRO A 1 89 ? -7.205 -4.843 5.061 1.00 97.31 89 PRO A CA 1
ATOM 717 C C . PRO A 1 89 ? -5.770 -4.396 5.338 1.00 97.31 89 PRO A C 1
ATOM 719 O O . PRO A 1 89 ? -5.028 -5.053 6.069 1.00 97.31 89 PRO A O 1
ATOM 722 N N . VAL A 1 90 ? -5.401 -3.232 4.812 1.00 96.81 90 VAL A N 1
ATOM 723 C CA . VAL A 1 90 ? -4.061 -2.646 4.970 1.00 96.81 90 VAL A CA 1
ATOM 724 C C . VAL A 1 90 ? -3.697 -2.501 6.446 1.00 96.81 90 VAL A C 1
ATOM 726 O O . VAL A 1 90 ? -2.567 -2.785 6.822 1.00 96.81 90 VAL A O 1
ATOM 729 N N . GLY A 1 91 ? -4.657 -2.098 7.284 1.00 95.69 91 GLY A N 1
ATOM 730 C CA . GLY A 1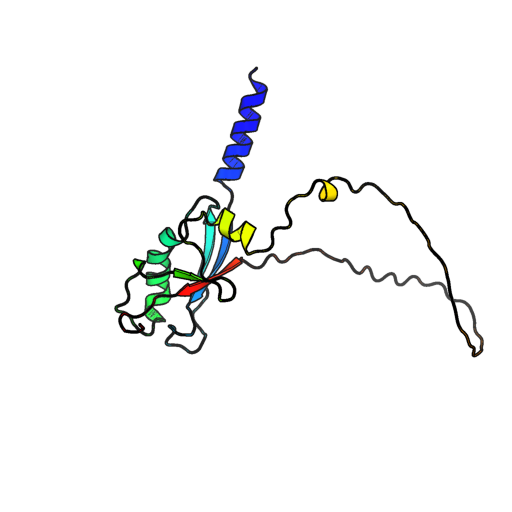 91 ? -4.491 -1.990 8.732 1.00 95.69 91 GLY A CA 1
ATOM 731 C C . GLY A 1 91 ? -4.005 -3.283 9.368 1.00 95.69 91 GLY A C 1
ATOM 732 O O . GLY A 1 91 ? -3.033 -3.270 10.112 1.00 95.69 91 GLY A O 1
ATOM 733 N N . LEU A 1 92 ? -4.645 -4.396 9.007 1.00 95.88 92 LEU A N 1
ATOM 734 C CA . LEU A 1 92 ? -4.290 -5.716 9.513 1.00 95.88 92 LEU A CA 1
ATOM 735 C C . LEU A 1 92 ? -2.910 -6.151 9.013 1.00 95.88 92 LEU A C 1
ATOM 737 O O . LEU A 1 92 ? -2.114 -6.664 9.791 1.00 95.88 92 LEU A O 1
ATOM 741 N N . LEU A 1 93 ? -2.612 -5.934 7.729 1.00 95.75 93 LEU A N 1
ATOM 742 C CA . LEU A 1 93 ? -1.292 -6.240 7.176 1.00 95.75 93 LEU A CA 1
ATOM 743 C C . LEU A 1 93 ? -0.193 -5.426 7.875 1.00 95.75 93 LEU A C 1
ATOM 745 O O . LEU A 1 93 ? 0.838 -5.978 8.234 1.00 95.75 93 LEU A O 1
ATOM 749 N N . TYR A 1 94 ? -0.420 -4.141 8.135 1.00 94.12 94 TYR A N 1
ATOM 750 C CA . TYR A 1 94 ? 0.530 -3.324 8.883 1.00 94.12 94 TYR A CA 1
ATOM 751 C C . TYR A 1 94 ? 0.740 -3.858 10.302 1.00 94.12 94 TYR A C 1
ATOM 753 O O . TYR A 1 94 ? 1.877 -4.062 10.708 1.00 94.12 94 TYR A O 1
ATOM 761 N N . ASP A 1 95 ? -0.332 -4.146 11.043 1.00 92.50 95 ASP A N 1
ATOM 762 C CA . ASP A 1 95 ? -0.211 -4.608 12.430 1.00 92.50 95 ASP A CA 1
ATOM 763 C C . ASP A 1 95 ? 0.504 -5.977 12.523 1.00 92.50 95 ASP A C 1
ATOM 765 O O . ASP A 1 95 ? 1.257 -6.211 13.466 1.00 92.50 95 ASP A O 1
ATOM 769 N N . LEU A 1 96 ? 0.331 -6.855 11.523 1.00 91.69 96 LEU A N 1
ATOM 770 C CA . LEU A 1 96 ? 1.001 -8.161 11.444 1.00 91.69 96 LEU A CA 1
ATOM 771 C C . LEU A 1 96 ? 2.492 -8.074 11.082 1.00 91.69 96 LEU A C 1
ATOM 773 O O . LEU A 1 96 ? 3.282 -8.858 11.602 1.00 91.69 96 LEU A O 1
ATOM 777 N N . TYR A 1 97 ? 2.866 -7.182 10.160 1.00 88.50 97 TYR A N 1
ATOM 778 C CA . TYR A 1 97 ? 4.206 -7.168 9.555 1.00 88.50 97 TYR A CA 1
ATOM 779 C C . TYR A 1 97 ? 5.105 -6.035 10.069 1.00 88.50 97 TYR A C 1
ATOM 781 O O . TYR A 1 97 ? 6.318 -6.199 10.106 1.00 88.50 97 TYR A O 1
ATOM 789 N N . ALA A 1 98 ? 4.546 -4.899 10.495 1.00 80.25 98 ALA A N 1
ATOM 790 C CA . ALA A 1 98 ? 5.309 -3.732 10.950 1.00 80.25 98 ALA A CA 1
ATOM 791 C C . ALA A 1 98 ? 5.628 -3.749 12.459 1.00 80.25 98 ALA A C 1
ATOM 793 O O . ALA A 1 98 ? 6.090 -2.748 13.004 1.00 80.25 98 ALA A O 1
ATOM 794 N N . GLY A 1 99 ? 5.376 -4.871 13.145 1.00 67.44 99 GLY A N 1
ATOM 795 C CA . GLY A 1 99 ? 5.781 -5.064 14.538 1.00 67.44 99 GLY A CA 1
ATOM 796 C C . GLY A 1 99 ? 5.049 -4.160 15.527 1.00 67.44 99 GLY A C 1
ATOM 797 O O . GLY A 1 99 ? 5.668 -3.642 16.458 1.00 67.44 99 GLY A O 1
ATOM 798 N N . ALA A 1 100 ? 3.739 -3.951 15.351 1.00 56.25 100 ALA A N 1
ATOM 799 C CA . ALA A 1 100 ? 2.945 -3.338 16.405 1.00 56.25 100 ALA A CA 1
ATOM 800 C C . ALA A 1 100 ? 2.984 -4.263 17.632 1.00 56.25 100 ALA A C 1
ATOM 802 O O . ALA A 1 100 ? 2.259 -5.254 17.691 1.00 56.25 100 ALA A O 1
ATOM 803 N N . GLU A 1 101 ? 3.846 -3.948 18.604 1.00 53.12 101 GLU A N 1
ATOM 804 C CA . GLU A 1 101 ? 3.719 -4.477 19.960 1.00 53.12 101 GLU A CA 1
ATOM 805 C C . GLU A 1 101 ? 2.254 -4.261 20.362 1.00 53.12 101 GLU A C 1
ATOM 807 O O . GLU A 1 101 ? 1.790 -3.111 20.363 1.00 53.12 101 GLU A O 1
ATOM 812 N N . PRO A 1 102 ? 1.479 -5.330 20.620 1.00 51.22 102 PRO A N 1
ATOM 813 C CA . PRO A 1 102 ? 0.108 -5.158 21.056 1.00 51.22 102 PRO A CA 1
ATOM 814 C C . PRO A 1 102 ? 0.132 -4.286 22.308 1.00 51.22 102 PRO A C 1
ATOM 816 O O . PRO A 1 102 ? 1.033 -4.421 23.137 1.00 51.22 102 PRO A O 1
ATOM 819 N N . ILE A 1 103 ? -0.854 -3.398 22.459 1.00 50.03 103 ILE A N 1
ATOM 820 C CA . ILE A 1 103 ? -1.065 -2.676 23.717 1.00 50.03 103 ILE A CA 1
ATOM 821 C C . ILE A 1 103 ? -1.409 -3.740 24.766 1.00 50.03 103 ILE A C 1
ATOM 823 O O . ILE A 1 103 ? -2.565 -4.106 24.963 1.00 50.03 103 ILE A O 1
ATOM 827 N N . THR A 1 104 ? -0.384 -4.325 25.370 1.00 46.31 104 THR A N 1
ATOM 828 C CA . THR A 1 104 ? -0.514 -5.270 26.463 1.00 46.31 104 THR A CA 1
ATOM 829 C C . THR A 1 104 ? -0.814 -4.461 27.710 1.00 46.31 104 THR A C 1
ATOM 831 O O . THR A 1 104 ? -0.297 -3.360 27.889 1.00 46.31 104 THR A O 1
ATOM 834 N N . SER A 1 105 ? -1.641 -4.989 28.606 1.00 52.41 105 SER A N 1
ATOM 835 C CA . SER A 1 105 ? -1.952 -4.337 29.883 1.00 52.41 105 SER A CA 1
ATOM 836 C C . SER A 1 105 ? -0.699 -3.965 30.692 1.00 52.41 105 SER A C 1
ATOM 838 O O . SER A 1 105 ? -0.774 -3.061 31.519 1.00 52.41 105 SER A O 1
ATOM 840 N N . LYS A 1 106 ? 0.464 -4.570 30.395 1.00 45.84 106 LYS A N 1
ATOM 841 C CA . LYS A 1 106 ? 1.773 -4.170 30.938 1.00 45.84 106 LYS A CA 1
ATOM 842 C C . LYS A 1 106 ? 2.212 -2.748 30.557 1.00 45.84 106 LYS A C 1
ATOM 844 O O . LYS A 1 106 ? 2.890 -2.119 31.357 1.00 45.84 106 LYS A O 1
ATOM 849 N N . SER A 1 107 ? 1.822 -2.204 29.398 1.00 49.66 107 SER A N 1
ATOM 850 C CA . SER A 1 107 ? 2.176 -0.824 29.010 1.00 49.66 107 SER A CA 1
ATOM 851 C C . SER A 1 107 ? 1.333 0.238 29.726 1.00 49.66 107 SER A C 1
ATOM 853 O O . SER A 1 107 ? 1.666 1.418 29.691 1.00 49.66 107 SER A O 1
ATOM 855 N N . LEU A 1 108 ? 0.230 -0.170 30.361 1.00 50.94 108 LEU A N 1
ATOM 856 C CA . LEU A 1 108 ? -0.677 0.685 31.134 1.00 50.94 108 LEU A CA 1
ATOM 857 C C . LEU A 1 108 ? -0.451 0.554 32.651 1.00 50.94 108 LEU A C 1
ATOM 859 O O . LEU A 1 108 ? -1.065 1.290 33.419 1.00 50.94 108 LEU A O 1
ATOM 863 N N . SER A 1 109 ? 0.414 -0.369 33.086 1.00 43.22 109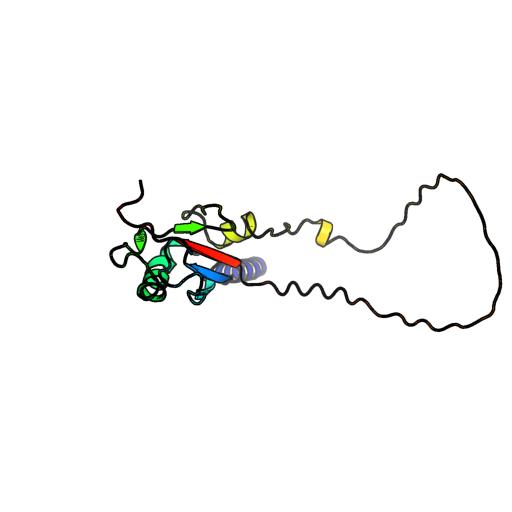 SER A N 1
ATOM 864 C CA . SER A 1 109 ? 0.592 -0.735 34.494 1.00 43.22 109 SER A CA 1
ATOM 865 C C . SER A 1 109 ? 2.002 -0.492 35.039 1.00 43.22 109 SER A C 1
ATOM 867 O O . SER A 1 109 ? 2.404 -1.199 35.957 1.00 43.22 109 SER A O 1
ATOM 869 N N . SER A 1 110 ? 2.755 0.491 34.535 1.00 38.16 110 SER A N 1
ATOM 870 C CA . SER A 1 110 ? 3.983 0.934 35.217 1.00 38.16 110 SER A CA 1
ATOM 871 C C . SER A 1 110 ? 3.765 2.208 36.038 1.00 38.16 110 SER A C 1
ATOM 873 O O . SER A 1 110 ? 4.133 3.296 35.601 1.00 38.16 110 SER A O 1
ATOM 875 N N . PRO A 1 111 ? 3.248 2.097 37.270 1.00 40.09 111 PRO A N 1
ATOM 876 C CA . PRO A 1 111 ? 3.744 2.868 38.389 1.00 40.09 111 PRO A CA 1
ATOM 877 C C . PRO A 1 111 ? 4.868 2.084 39.089 1.00 40.09 111 PRO A C 1
ATOM 879 O O . PRO A 1 111 ? 4.654 0.961 39.522 1.00 40.09 111 PRO A O 1
ATOM 882 N N . GLY A 1 112 ? 6.046 2.703 39.193 1.00 36.53 112 GLY A N 1
ATOM 883 C CA . GLY A 1 112 ? 6.978 2.553 40.318 1.00 36.53 112 GLY A CA 1
ATOM 884 C C . GLY A 1 112 ? 7.554 1.167 40.652 1.00 36.53 112 GLY A C 1
ATOM 885 O O . GLY A 1 112 ? 6.867 0.314 41.185 1.00 36.53 112 GLY A O 1
ATOM 886 N N . SER A 1 113 ? 8.873 1.046 40.454 1.00 38.78 113 SER A N 1
ATOM 887 C CA . SER A 1 113 ? 9.853 0.455 41.386 1.00 38.78 113 SER A CA 1
ATOM 888 C C . SER A 1 113 ? 9.452 -0.790 42.188 1.00 38.78 113 SER A C 1
ATOM 890 O O . SER A 1 113 ? 8.719 -0.665 43.157 1.00 38.78 113 SER A O 1
ATOM 892 N N . GLU A 1 114 ? 10.175 -1.896 41.982 1.00 32.22 114 GLU A N 1
ATOM 893 C CA . GLU A 1 114 ? 10.870 -2.535 43.107 1.00 32.22 114 GLU A CA 1
ATOM 894 C C . GLU A 1 114 ? 12.062 -3.381 42.643 1.00 32.22 114 GLU A C 1
ATOM 896 O O . GLU A 1 114 ? 12.024 -4.113 41.656 1.00 32.22 114 GLU A O 1
ATOM 901 N N . ARG A 1 115 ? 13.170 -3.159 43.351 1.00 39.59 115 ARG A N 1
ATOM 902 C CA . ARG A 1 115 ? 14.471 -3.804 43.213 1.00 39.59 115 ARG A CA 1
ATOM 903 C C . ARG A 1 115 ? 14.397 -5.192 43.839 1.00 39.59 115 ARG A C 1
ATOM 905 O O . ARG A 1 115 ? 14.023 -5.282 45.001 1.00 39.59 115 ARG A O 1
ATOM 912 N N . GLU A 1 116 ? 14.928 -6.211 43.169 1.00 33.31 116 GLU A N 1
ATOM 913 C CA . GLU A 1 116 ? 15.441 -7.391 43.871 1.00 33.31 116 GLU A CA 1
ATOM 914 C C . GLU A 1 116 ? 16.866 -7.714 43.420 1.00 33.31 116 GLU A C 1
ATOM 916 O O . GLU A 1 116 ? 17.155 -8.064 42.277 1.00 33.31 116 GLU A O 1
ATOM 921 N N . HIS A 1 117 ? 17.767 -7.525 44.382 1.00 32.38 117 HIS A N 1
ATOM 922 C CA . HIS A 1 117 ? 19.132 -8.015 44.411 1.00 32.38 117 HIS A CA 1
ATOM 923 C C . HIS A 1 117 ? 19.145 -9.550 44.467 1.00 32.38 117 HIS A C 1
ATOM 925 O O . HIS A 1 117 ? 18.515 -10.134 45.346 1.00 32.38 117 HIS A O 1
ATOM 931 N N . TYR A 1 118 ? 20.016 -10.191 43.684 1.00 27.08 118 TYR A N 1
ATOM 932 C CA . TYR A 1 118 ? 20.707 -11.388 44.163 1.00 27.08 118 TYR A CA 1
ATOM 933 C C . TYR A 1 118 ? 22.202 -11.310 43.847 1.00 27.08 118 TYR A C 1
ATOM 935 O O . TYR A 1 118 ? 22.635 -11.170 42.707 1.00 27.08 118 TYR A O 1
ATOM 943 N N . VAL A 1 119 ? 22.973 -11.358 44.928 1.00 30.25 119 VAL A N 1
ATOM 944 C CA . VAL A 1 119 ? 24.432 -11.350 45.024 1.00 30.25 119 VAL A CA 1
ATOM 945 C C . VAL A 1 119 ? 24.948 -12.785 44.938 1.00 30.25 119 VAL A C 1
ATOM 947 O O . VAL A 1 119 ? 24.371 -13.643 45.599 1.00 30.25 119 VAL A O 1
ATOM 950 N N . ARG A 1 120 ? 26.073 -13.010 44.232 1.00 26.81 120 ARG A N 1
ATOM 951 C CA . ARG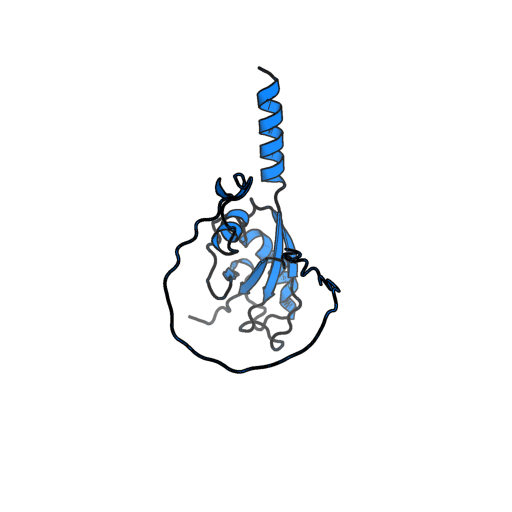 A 1 120 ? 27.201 -13.934 44.556 1.00 26.81 120 ARG A CA 1
ATOM 952 C C . ARG A 1 120 ? 27.962 -14.231 43.254 1.00 26.81 120 ARG A C 1
ATOM 954 O O . ARG A 1 120 ? 27.433 -14.909 42.389 1.00 26.81 120 ARG A O 1
ATOM 961 N N . GLY A 1 121 ? 29.123 -13.633 42.989 1.00 27.11 121 GLY A N 1
ATOM 962 C CA . GLY A 1 121 ? 30.451 -13.894 43.580 1.00 27.11 121 GLY A CA 1
ATOM 963 C C . GLY A 1 121 ? 31.366 -14.282 42.400 1.00 27.11 121 GLY A C 1
ATOM 964 O O . GLY A 1 121 ? 30.887 -14.933 41.485 1.00 27.11 121 GLY A O 1
ATOM 965 N N . GLY A 1 122 ? 32.633 -13.921 42.230 1.00 26.11 122 GLY A N 1
ATOM 966 C CA . GLY A 1 122 ? 33.688 -13.272 43.006 1.00 26.11 122 GLY A CA 1
ATOM 967 C C . GLY A 1 122 ? 35.013 -13.813 42.428 1.00 26.11 122 GLY A C 1
ATOM 968 O O . GLY A 1 122 ? 35.048 -15.010 42.165 1.00 26.11 122 GLY A O 1
ATOM 969 N N . THR A 1 123 ? 36.031 -12.969 42.170 1.00 27.09 123 THR A N 1
ATOM 970 C CA . THR A 1 123 ? 37.513 -13.216 42.093 1.00 27.09 123 THR A CA 1
ATOM 971 C C . THR A 1 123 ? 38.180 -11.936 41.5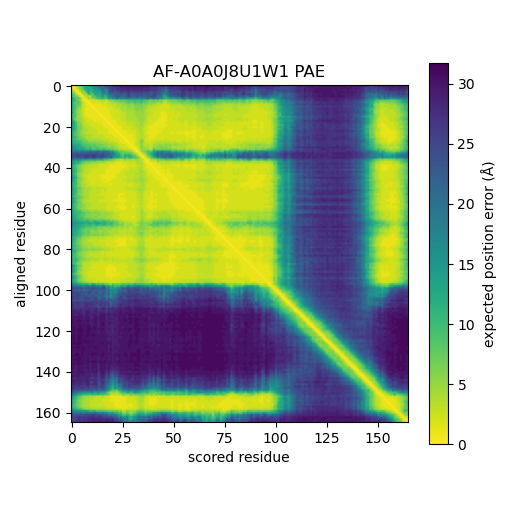17 1.00 27.09 123 THR A C 1
ATOM 973 O O . THR A 1 123 ? 37.824 -11.556 40.409 1.00 27.09 123 THR A O 1
ATOM 976 N N . ARG A 1 124 ? 38.837 -11.089 42.350 1.00 28.83 124 ARG A N 1
ATOM 977 C CA . ARG A 1 124 ? 40.311 -10.795 42.488 1.00 28.83 124 ARG A CA 1
ATOM 978 C C . ARG A 1 124 ? 40.976 -10.250 41.197 1.00 28.83 124 ARG A C 1
ATOM 980 O O . ARG A 1 124 ? 40.726 -10.809 40.147 1.00 28.83 124 ARG A O 1
ATOM 987 N N . GLU A 1 125 ? 41.841 -9.225 41.154 1.00 30.08 125 GLU A N 1
ATOM 988 C CA . GLU A 1 125 ? 42.686 -8.520 42.142 1.00 30.08 125 GLU A CA 1
ATOM 989 C C . GLU A 1 125 ? 43.273 -7.200 41.546 1.00 30.08 125 GLU A C 1
ATOM 991 O O . GLU A 1 125 ? 43.594 -7.166 40.365 1.00 30.08 125 GLU A O 1
ATOM 996 N N . ASN A 1 126 ? 43.425 -6.176 42.407 1.00 25.64 126 ASN A N 1
ATOM 997 C CA . ASN A 1 126 ? 44.456 -5.115 42.554 1.00 25.64 126 ASN A CA 1
ATOM 998 C C . ASN A 1 126 ? 45.051 -4.308 41.369 1.00 25.64 126 ASN A C 1
ATOM 1000 O O . ASN A 1 126 ? 45.627 -4.882 40.454 1.00 25.64 126 ASN A O 1
ATOM 1004 N N . ILE A 1 127 ? 45.107 -2.967 41.527 1.00 29.03 127 ILE A N 1
ATOM 1005 C CA . ILE A 1 127 ? 46.329 -2.129 41.718 1.00 29.03 127 ILE A CA 1
ATOM 1006 C C . ILE A 1 127 ? 45.935 -0.653 42.041 1.00 29.03 127 ILE A C 1
ATOM 1008 O O . ILE A 1 127 ? 44.944 -0.142 41.530 1.00 29.03 127 ILE A O 1
ATOM 1012 N N . SER A 1 128 ? 46.721 -0.042 42.940 1.00 29.70 128 SER A N 1
ATOM 1013 C CA . SER A 1 128 ? 46.835 1.338 43.490 1.00 29.70 128 SER A CA 1
ATOM 1014 C C . SER A 1 128 ? 46.804 2.480 42.435 1.00 29.70 128 SER A C 1
ATOM 1016 O O . SER A 1 128 ? 47.058 2.198 41.275 1.00 29.70 128 SER A O 1
ATOM 1018 N N . GLU A 1 129 ? 46.593 3.791 42.669 1.00 29.17 129 GLU A N 1
ATOM 1019 C CA . GLU A 1 129 ? 46.799 4.704 43.812 1.00 29.17 129 GLU A CA 1
ATOM 1020 C C . GLU A 1 129 ? 46.237 6.127 43.480 1.00 29.17 129 GLU A C 1
ATOM 1022 O O . GLU A 1 129 ? 46.294 6.551 42.330 1.00 29.17 129 GLU A O 1
ATOM 1027 N N . SER A 1 130 ? 45.835 6.894 44.511 1.00 27.53 130 SER A N 1
ATOM 1028 C CA . SER A 1 130 ? 45.865 8.380 44.661 1.00 27.53 130 SER A CA 1
ATOM 1029 C C . SER A 1 130 ? 44.932 9.339 43.869 1.00 27.53 130 SER A C 1
ATOM 1031 O O . SER A 1 130 ? 44.933 9.362 42.646 1.00 27.53 130 SER A O 1
ATOM 1033 N N . GLY A 1 131 ? 44.274 10.265 44.604 1.00 26.36 131 GLY A N 1
ATOM 1034 C CA . GLY A 1 131 ? 44.161 11.687 44.201 1.00 26.36 131 GLY A CA 1
ATOM 1035 C C . GLY A 1 131 ? 42.772 12.358 44.101 1.00 26.36 131 GLY A C 1
ATOM 1036 O O . GLY A 1 131 ? 42.164 12.319 43.046 1.00 26.36 131 GLY A O 1
ATOM 1037 N N . ALA A 1 132 ? 42.361 13.040 45.182 1.00 29.00 132 ALA A N 1
ATOM 1038 C CA . ALA A 1 132 ? 41.587 14.300 45.294 1.00 29.00 132 ALA A CA 1
ATOM 1039 C C . ALA A 1 132 ? 40.349 14.627 44.404 1.00 29.00 132 ALA A C 1
ATOM 1041 O O . ALA A 1 132 ? 40.448 14.822 43.201 1.00 29.00 132 ALA A O 1
ATOM 1042 N N . GLU A 1 133 ? 39.222 14.820 45.108 1.00 28.36 133 GLU A N 1
ATOM 1043 C CA . GLU A 1 133 ? 38.233 15.924 45.043 1.00 28.36 133 GLU A CA 1
ATOM 1044 C C . GLU A 1 133 ? 37.851 16.556 43.687 1.00 28.36 133 GLU A C 1
ATOM 1046 O O . GLU A 1 133 ? 38.664 17.186 43.016 1.00 28.36 133 GLU A O 1
ATOM 1051 N N . GLY A 1 134 ? 36.548 16.548 43.368 1.00 30.19 134 GLY A N 1
ATOM 1052 C CA . GLY A 1 134 ? 36.006 17.409 42.314 1.00 30.19 134 GLY A CA 1
ATOM 1053 C C . GLY A 1 134 ? 34.641 16.988 41.791 1.00 30.19 134 GLY A C 1
ATOM 1054 O O . GLY A 1 134 ? 34.532 16.400 40.723 1.00 30.19 134 GLY A O 1
ATOM 1055 N N . GLU A 1 135 ? 33.604 17.317 42.548 1.00 35.72 135 GLU A N 1
ATOM 1056 C CA . GLU A 1 135 ? 32.196 17.252 42.164 1.00 35.72 135 GLU A CA 1
ATOM 1057 C C . GLU A 1 135 ? 31.921 18.119 40.919 1.00 35.72 135 GLU A C 1
ATOM 1059 O O . GLU A 1 135 ? 32.065 19.342 40.958 1.00 35.72 135 GLU A O 1
ATOM 1064 N N . LYS A 1 136 ? 31.537 17.478 39.808 1.00 35.53 136 LYS A N 1
ATOM 1065 C CA . LYS A 1 136 ? 30.831 18.087 38.672 1.00 35.53 136 LYS A CA 1
ATOM 1066 C C . LYS A 1 136 ? 30.046 17.001 37.936 1.00 35.53 136 LYS A C 1
ATOM 1068 O O . LYS A 1 136 ? 30.588 16.262 37.120 1.00 35.53 136 LYS A O 1
ATOM 1073 N N . ASP A 1 137 ? 28.764 16.909 38.276 1.00 34.75 137 ASP A N 1
ATOM 1074 C CA . ASP A 1 137 ? 27.762 16.138 37.543 1.00 34.75 137 ASP A CA 1
ATOM 1075 C C . ASP A 1 137 ? 27.541 16.770 36.159 1.00 34.75 137 ASP A C 1
ATOM 1077 O O . ASP A 1 137 ? 26.645 17.591 35.960 1.00 34.75 137 ASP A O 1
ATOM 1081 N N . ASP A 1 138 ? 28.341 16.368 35.175 1.00 33.91 138 ASP A N 1
ATOM 1082 C CA . ASP A 1 138 ? 27.996 16.531 33.762 1.00 33.91 138 ASP A CA 1
ATOM 1083 C C . ASP A 1 138 ? 27.039 15.400 33.372 1.00 33.91 138 ASP A C 1
ATOM 1085 O O . ASP A 1 138 ? 27.385 14.477 32.627 1.00 33.91 138 ASP A O 1
ATOM 1089 N N . ASN A 1 139 ? 25.814 15.461 33.902 1.00 35.50 139 ASN A N 1
ATOM 1090 C CA . ASN A 1 139 ? 24.730 14.588 33.477 1.00 35.50 139 ASN A CA 1
ATOM 1091 C C . ASN A 1 139 ? 24.317 15.006 32.060 1.00 35.50 139 ASN A C 1
ATOM 1093 O O . ASN A 1 139 ? 23.394 15.796 31.854 1.00 35.50 139 ASN A O 1
ATOM 1097 N N . HIS A 1 140 ? 25.056 14.500 31.073 1.00 33.91 140 HIS A N 1
ATOM 1098 C CA . HIS A 1 140 ? 24.610 14.435 29.694 1.00 33.91 140 HIS A CA 1
ATOM 1099 C C . HIS A 1 140 ? 23.371 13.551 29.695 1.00 33.91 140 HIS A C 1
ATOM 1101 O O . HIS A 1 140 ? 23.470 12.324 29.665 1.00 33.91 140 HIS A O 1
ATOM 1107 N N . GLY A 1 141 ? 22.209 14.1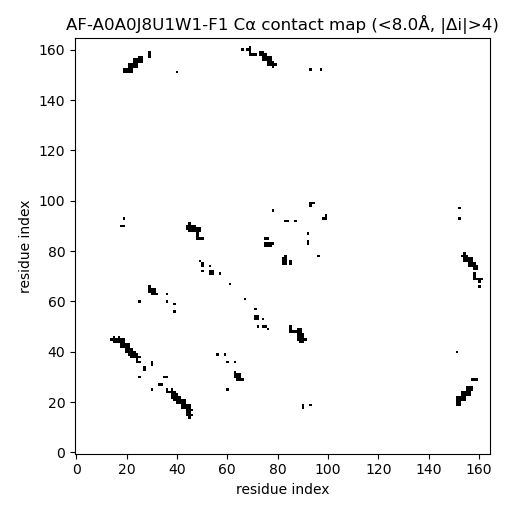98 29.786 1.00 31.95 141 GLY A N 1
ATOM 1108 C CA . GLY A 1 141 ? 20.927 13.575 29.535 1.00 31.95 141 GLY A CA 1
ATOM 1109 C C . GLY A 1 141 ? 21.002 12.901 28.176 1.00 31.95 141 GLY A C 1
ATOM 1110 O O . GLY A 1 141 ? 20.906 13.550 27.138 1.00 31.95 141 GLY A O 1
ATOM 1111 N N . HIS A 1 142 ? 21.212 11.586 28.181 1.00 33.91 142 HIS A N 1
ATOM 1112 C CA . HIS A 1 142 ? 20.780 10.753 27.080 1.00 33.91 142 HIS A CA 1
ATOM 1113 C C . HIS A 1 142 ? 19.260 10.756 27.174 1.00 33.91 142 HIS A C 1
ATOM 1115 O O . HIS A 1 142 ? 18.637 9.877 27.773 1.00 33.91 142 HIS A O 1
ATOM 1121 N N . ASP A 1 143 ? 18.678 11.815 26.622 1.00 38.06 143 ASP A N 1
ATOM 1122 C CA . ASP A 1 143 ? 17.311 11.811 26.165 1.00 38.06 143 ASP A CA 1
ATOM 1123 C C . ASP A 1 143 ? 17.232 10.652 25.173 1.00 38.06 143 ASP A C 1
ATOM 1125 O O . ASP A 1 143 ? 17.552 10.775 23.991 1.00 38.06 143 ASP A O 1
ATOM 1129 N N . HIS A 1 144 ? 16.840 9.475 25.661 1.00 39.97 144 HIS A N 1
ATOM 1130 C CA . HIS A 1 144 ? 16.228 8.464 24.817 1.00 39.97 144 HIS A CA 1
ATOM 1131 C C . HIS A 1 144 ? 14.876 9.033 24.386 1.00 39.97 144 HIS A C 1
ATOM 1133 O O . HIS A 1 144 ? 13.808 8.630 24.851 1.00 39.97 144 HIS A O 1
ATOM 1139 N N . GLU A 1 145 ? 14.946 10.024 23.500 1.00 45.38 145 GLU A N 1
ATOM 1140 C CA . GLU A 1 145 ? 13.862 10.480 22.666 1.00 45.38 145 GLU A CA 1
ATOM 1141 C C . GLU A 1 145 ? 13.445 9.238 21.875 1.00 45.38 145 GLU A C 1
ATOM 1143 O O . GLU A 1 145 ? 14.021 8.895 20.845 1.00 45.38 145 GLU A O 1
ATOM 1148 N N . PHE A 1 146 ? 12.436 8.516 22.367 1.00 42.81 146 PHE A N 1
ATOM 1149 C CA . PHE A 1 146 ? 11.667 7.557 21.575 1.00 42.81 146 PHE A CA 1
ATOM 1150 C C . PHE A 1 146 ? 10.848 8.326 20.525 1.00 42.81 146 PHE A C 1
ATOM 1152 O O . PHE A 1 146 ? 9.647 8.123 20.347 1.00 42.81 146 PHE A O 1
ATOM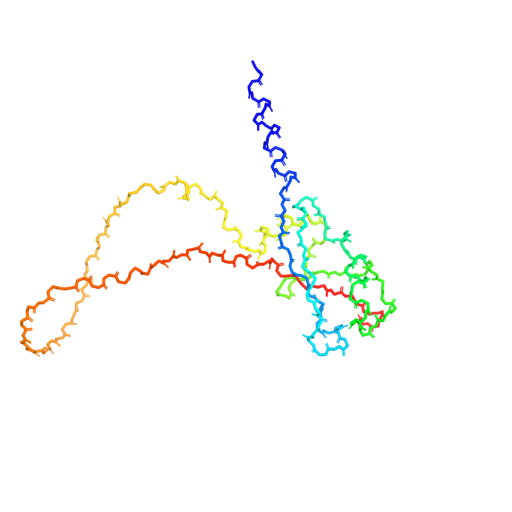 1159 N N . LYS A 1 147 ? 11.512 9.196 19.763 1.00 46.75 147 LYS A N 1
ATOM 1160 C CA . LYS A 1 147 ? 11.147 9.462 18.389 1.00 46.75 147 LYS A CA 1
ATOM 1161 C C . LYS A 1 147 ? 11.482 8.179 17.651 1.00 46.75 147 LYS A C 1
ATOM 1163 O O . LYS A 1 147 ? 12.540 8.000 17.058 1.00 46.75 147 LYS A O 1
ATOM 1168 N N . ARG A 1 148 ? 10.531 7.244 17.667 1.00 52.22 148 ARG A N 1
ATOM 1169 C CA . ARG A 1 148 ? 10.310 6.498 16.436 1.00 52.22 148 ARG A CA 1
ATOM 1170 C C . ARG A 1 148 ? 9.949 7.586 15.438 1.00 52.22 148 ARG A C 1
ATOM 1172 O O . ARG A 1 148 ? 8.787 7.979 15.365 1.00 52.22 148 ARG A O 1
ATOM 1179 N N . ASP A 1 149 ? 10.945 8.126 14.747 1.00 50.94 149 ASP A N 1
ATOM 1180 C CA . ASP A 1 149 ? 10.743 8.735 13.446 1.00 50.94 149 ASP A CA 1
ATOM 1181 C C . ASP A 1 149 ? 10.149 7.603 12.623 1.00 50.94 149 ASP A C 1
ATOM 1183 O O . ASP A 1 149 ? 10.867 6.768 12.077 1.00 50.94 149 ASP A O 1
ATOM 1187 N N . ALA A 1 150 ? 8.830 7.435 12.743 1.00 63.69 150 ALA A N 1
ATOM 1188 C CA . ALA A 1 150 ? 8.112 6.272 12.273 1.00 63.69 150 ALA A CA 1
ATOM 1189 C C . ALA A 1 150 ? 8.086 6.416 10.765 1.00 63.69 150 ALA A C 1
ATOM 1191 O O . ALA A 1 150 ? 7.167 7.005 10.191 1.00 63.69 150 ALA A O 1
ATOM 1192 N N . LEU A 1 151 ? 9.182 5.973 10.153 1.00 72.75 151 LEU A N 1
ATOM 1193 C CA . LEU A 1 151 ? 9.349 5.977 8.724 1.00 72.75 151 LEU A CA 1
ATOM 1194 C C . LEU A 1 151 ? 8.101 5.314 8.137 1.00 72.75 151 LEU A C 1
ATOM 1196 O O . LEU A 1 151 ? 7.598 4.332 8.696 1.00 72.75 151 LEU A O 1
ATOM 1200 N N . PRO A 1 152 ? 7.558 5.881 7.052 1.00 86.50 152 PRO A N 1
ATOM 1201 C CA . PRO A 1 152 ? 6.382 5.323 6.407 1.00 86.50 152 PRO A CA 1
ATOM 1202 C C . PRO A 1 152 ? 6.591 3.829 6.143 1.00 86.50 152 PRO A C 1
ATOM 1204 O O . PRO A 1 152 ? 7.683 3.415 5.744 1.00 86.50 152 PRO A O 1
ATOM 1207 N N . TRP A 1 153 ? 5.550 3.019 6.361 1.00 92.81 153 TRP A N 1
ATOM 1208 C CA . TRP A 1 153 ? 5.630 1.577 6.141 1.00 92.81 153 TRP A CA 1
ATOM 1209 C C . TRP A 1 153 ? 6.015 1.323 4.687 1.00 92.81 153 TRP A C 1
ATOM 1211 O O . TRP A 1 153 ? 5.291 1.710 3.762 1.00 92.81 153 TRP A O 1
ATOM 1221 N N . ARG A 1 154 ? 7.201 0.746 4.490 1.00 94.19 154 ARG A N 1
ATOM 1222 C CA . ARG A 1 154 ? 7.799 0.617 3.168 1.00 94.19 154 ARG A CA 1
ATOM 1223 C C . ARG A 1 154 ? 7.346 -0.675 2.511 1.00 94.19 154 ARG A C 1
ATOM 1225 O O . ARG A 1 154 ? 7.689 -1.756 2.974 1.00 94.19 154 ARG A O 1
ATOM 1232 N N . LEU A 1 155 ? 6.621 -0.550 1.410 1.00 96.00 155 LEU A N 1
ATOM 1233 C CA . LEU A 1 155 ? 6.179 -1.661 0.580 1.00 96.00 155 LEU A CA 1
ATOM 1234 C C . LEU A 1 155 ? 6.892 -1.635 -0.764 1.00 96.00 155 LEU A C 1
ATOM 1236 O O . LEU A 1 155 ? 7.211 -0.571 -1.292 1.00 96.00 155 LEU A O 1
ATOM 1240 N N . MET A 1 156 ? 7.078 -2.811 -1.341 1.00 96.12 156 MET A N 1
ATOM 1241 C CA . MET A 1 156 ? 7.514 -2.960 -2.721 1.00 96.12 156 MET A CA 1
ATOM 1242 C C . MET A 1 156 ? 6.327 -3.403 -3.569 1.00 96.12 156 MET A C 1
ATOM 1244 O O . MET A 1 156 ? 5.611 -4.326 -3.179 1.00 96.12 156 MET A O 1
ATOM 1248 N N . VAL A 1 157 ? 6.107 -2.740 -4.700 1.00 97.00 157 VAL A N 1
ATOM 1249 C CA . VAL A 1 157 ? 5.126 -3.153 -5.707 1.00 97.00 157 VAL A CA 1
ATOM 1250 C C . VAL A 1 157 ? 5.833 -3.887 -6.837 1.00 97.00 157 VAL A C 1
ATOM 1252 O O . VAL A 1 157 ? 6.927 -3.500 -7.251 1.00 97.00 157 VAL A O 1
ATOM 1255 N N . HIS A 1 158 ? 5.189 -4.942 -7.316 1.00 96.00 158 HIS A N 1
ATOM 1256 C CA . HIS A 1 158 ? 5.642 -5.768 -8.423 1.00 96.00 158 HIS A CA 1
ATOM 1257 C C . HIS A 1 158 ? 4.554 -5.794 -9.496 1.00 96.00 158 HIS A C 1
ATOM 1259 O O . HIS A 1 158 ? 3.388 -5.949 -9.148 1.00 96.00 158 HIS A O 1
ATOM 1265 N N . PHE A 1 159 ? 4.925 -5.669 -10.762 1.00 94.31 159 PHE A N 1
ATOM 1266 C CA . PHE A 1 159 ? 4.119 -5.795 -11.971 1.00 94.31 159 PHE A CA 1
ATOM 1267 C C . PHE A 1 159 ? 4.765 -6.862 -12.873 1.00 94.31 159 PHE A C 1
ATOM 1269 O O . PHE A 1 159 ? 5.561 -6.532 -13.759 1.00 94.31 159 PHE A O 1
ATOM 1276 N N . PRO A 1 160 ? 4.464 -8.152 -12.640 1.00 86.75 160 PRO A N 1
ATOM 1277 C CA . PRO A 1 160 ? 5.137 -9.237 -13.334 1.00 86.75 160 PRO A CA 1
ATOM 1278 C C . PRO A 1 160 ? 4.820 -9.218 -14.834 1.00 86.75 160 PRO A C 1
ATOM 1280 O O . PRO A 1 160 ? 3.661 -9.216 -15.242 1.00 86.75 160 PRO A O 1
ATOM 1283 N N . GLY A 1 161 ? 5.874 -9.250 -15.654 1.00 77.56 161 GLY A N 1
ATOM 1284 C CA . GLY A 1 161 ? 5.771 -9.398 -17.106 1.00 77.56 161 GLY A CA 1
ATOM 1285 C C . GLY A 1 161 ? 5.162 -10.737 -17.524 1.00 77.56 161 GLY A C 1
ATOM 1286 O O . GLY A 1 161 ? 5.343 -11.758 -16.855 1.00 77.56 161 GLY A O 1
ATOM 1287 N N . VAL A 1 162 ? 4.513 -10.761 -18.689 1.00 64.88 162 VAL A N 1
ATOM 1288 C CA . VAL A 1 162 ? 3.760 -11.919 -19.225 1.00 64.88 162 VAL A CA 1
ATOM 1289 C C . VAL A 1 162 ? 4.648 -13.160 -19.496 1.00 64.88 162 VAL A C 1
ATOM 1291 O O . VAL A 1 162 ? 4.141 -14.257 -19.724 1.00 64.88 162 VAL A O 1
ATOM 1294 N N . GLY A 1 163 ? 5.980 -13.040 -19.418 1.00 57.91 163 GLY A N 1
ATOM 1295 C CA . GLY A 1 163 ? 6.942 -14.080 -19.814 1.00 57.91 163 GLY A CA 1
ATOM 1296 C C . GLY A 1 163 ? 7.726 -14.804 -18.709 1.00 57.91 163 GLY A C 1
ATOM 1297 O O . GLY A 1 163 ? 8.603 -15.592 -19.051 1.00 57.91 163 GLY A O 1
ATOM 1298 N N . ARG A 1 164 ? 7.484 -14.562 -17.412 1.00 55.59 164 ARG A N 1
ATOM 1299 C CA . ARG A 1 164 ? 8.223 -15.243 -16.322 1.00 55.59 164 ARG A CA 1
ATOM 1300 C C . ARG A 1 164 ? 7.326 -16.264 -15.606 1.00 55.59 164 ARG A C 1
ATOM 1302 O O . ARG A 1 164 ? 6.662 -15.928 -14.630 1.00 55.59 164 ARG A O 1
ATOM 1309 N N . LYS A 1 165 ? 7.302 -17.499 -16.110 1.00 39.91 165 LYS A N 1
ATOM 1310 C CA . LYS A 1 165 ? 6.825 -18.694 -15.394 1.00 39.91 165 LYS A CA 1
ATOM 1311 C C . LYS A 1 165 ? 7.967 -19.682 -15.239 1.00 39.91 165 LYS A C 1
ATOM 1313 O O . LYS A 1 165 ? 8.769 -19.770 -16.193 1.00 39.91 165 LYS A O 1
#

InterPro domains:
  IPR007239 Autophagy-related protein 5 [PTHR13040] (7-161)
  IPR042527 Autophagy protein Atg5, UblA domain superfamily [G3DSA:3.10.20.620] (6-117)
  IPR048939 Autophagy protein ATG5, UblA domain [PF20638] (15-159)

Nearest PDB structures (foldseek):
  3vqi-assembly2_B  TM=8.889E-01  e=3.754E-07  Kluyveromyces marxianus
  2dyo-assembly1_A  TM=8.087E-01  e=1.925E-07  Saccharomyces cerevisiae
  3w1s-assembly1_A  TM=8.368E-01  e=6.406E-07  Saccharomyces cerevisiae S288C
  2dym-assembly2_C  TM=7.746E-01  e=2.280E-06  Saccharomyces cerevisiae
  4x57-assembly2_D  TM=6.861E-01  e=6.051E-03  Arabidopsis thaliana

Secondary structure (DSSP, 8-state):
--HHHHHHHHHHHHHHH-EEEEEEEE-GGGBSSTT-PPPEEEEEETTSBGGGGHHHHHHHHTTTBS-TT--GGG-EEEETTEEP-TTSBHHHHHHHHTT-----GGGG--------------------------------------------EEEEEE---TT--

Organism: NCBI:txid454286

Sequence (165 aa):
MAASSASTSAIQQRVWQGRIPLQIVLSPSECRIYDQSDPYIISIPRLSYLPFILPRLFSFFSSSLIDPDVQAHDGWFSFEGVPLKWHYPVGLLYDLYAGAEPITSKSLSSPGSEREHYVRGGTRENISESGAEGEKDDNHGHDHEFKRDALPWRLMVHFPGVGRK

Mean predicted aligned error: 15.17 Å

Solvent-accessible surface area (backbone atoms only — not comparable to full-atom values): 10711 Å² total; per-residue (Å²): 130,74,73,66,56,60,57,51,52,53,50,52,48,52,58,66,67,32,65,44,53,31,30,37,30,69,36,62,95,44,35,66,49,86,80,65,65,79,66,50,72,49,75,44,47,24,84,37,48,59,70,80,48,28,60,60,50,40,66,70,43,50,89,36,39,64,60,75,84,47,54,42,85,66,41,48,45,26,46,95,87,42,77,58,71,58,92,44,36,43,38,58,53,44,48,72,71,71,67,56,73,71,93,46,71,71,83,79,62,77,76,78,89,85,89,81,88,83,88,85,88,88,81,91,83,91,84,90,83,89,84,83,89,80,94,72,90,80,76,75,75,78,73,78,68,80,66,71,75,72,66,48,53,63,35,35,39,41,63,70,53,99,81,79,128

Foldseek 3Di:
DPPVVVVVVVVVVCLQPDKAWEWEAEDCVFFPPRRDQDTDIDIGHQQDFPLVCQVVVCVSCCVGGPDNVFDSNLKFKDAPPHTDDRPHGNNVSCCVRVPPPPPDVVVVPDDDDDDDDDDDDDDDDDDDDDDDDDDDPPPPPPPPPPPPVVPGRYMYMYRDDPPDD

pLDDT: mean 73.15, std 26.35, range [25.64, 97.62]